Protein AF-A0A2P6M609-F1 (afdb_monomer_lite)

Radius of gyration: 18.35 Å; chains: 1; bounding box: 43×27×54 Å

Secondary structure (DSSP, 8-state):
-HHHHHHHHHHHHHHHHHHHHHHHGGGTSSS---HHHHHHHHHHHTT--HHHHHHHHHHHS----HHHHHHHHHHHHHHHHHHTSHHHHHHHHHHTT-HHHHHHHHHHHHHHHHHHHHHHHHHHHHHHHHHHHHTSTTSTTHHHHHHHHHHHHHTS--

Organism: NCBI:txid2058085

Foldseek 3Di:
DLLVVLLVLLVVLQVLLLLLLLQPLLCLDPDPNDPVSSVVSSVVSPPPHLVRSLVSVVVSPPDPDCVSVVLSVLLVVLNCCSPPVVCVPCVVCVVVVVVVVSSVVSVVSSVSSVVSSLVSLVVSLVVLVVCLVPVCVPHPCSVVSVVVSVVSVVPRDD

Sequence (158 aa):
MKIACAVGAIVLTSQEIERLFKFLVPFQERGDSSVGSQLWSHARLHKKYLGEVAGRFLEATEDDSNRLADFLGRVVKDRNEVVHHFQEHFGAMLGASRHEDVLSELHARHERMADLHRLLRELAVSLAEIMRDTTFAGTPEQEEMTRLCEQARVSLPD

Structure (mmCIF, N/CA/C/O backbone):
data_AF-A0A2P6M609-F1
#
_entry.id   AF-A0A2P6M609-F1
#
loop_
_atom_site.group_PDB
_atom_site.id
_atom_site.type_symbol
_atom_site.label_atom_id
_atom_site.label_alt_id
_atom_site.label_comp_id
_atom_site.label_asym_id
_atom_site.label_entity_id
_atom_site.label_seq_id
_atom_site.pdbx_PDB_ins_code
_atom_site.Cartn_x
_atom_site.Cartn_y
_atom_site.Cartn_z
_atom_site.occupancy
_atom_site.B_iso_or_equiv
_atom_site.auth_seq_id
_atom_site.auth_comp_id
_atom_site.auth_asym_id
_atom_site.auth_atom_id
_atom_site.pdbx_PDB_model_num
ATOM 1 N N . MET A 1 1 ? 0.498 10.480 -23.545 1.00 63.66 1 MET A N 1
ATOM 2 C CA . MET A 1 1 ? -0.646 10.327 -22.615 1.00 63.66 1 MET A CA 1
ATOM 3 C C . MET A 1 1 ? -0.602 9.011 -21.835 1.00 63.66 1 MET A C 1
ATOM 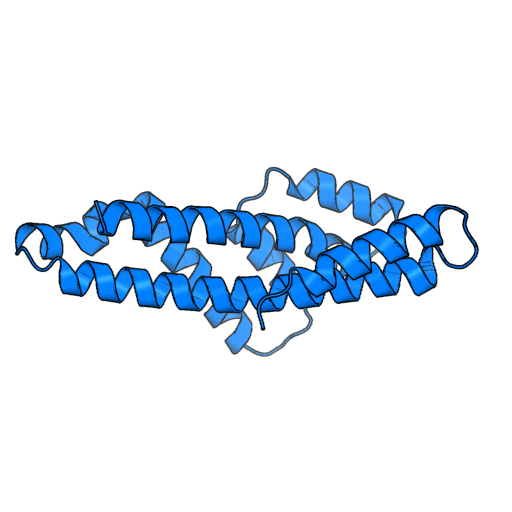5 O O . MET A 1 1 ? -0.637 9.078 -20.619 1.00 63.66 1 MET A O 1
ATOM 9 N N . LYS A 1 2 ? -0.423 7.842 -22.477 1.00 89.19 2 LYS A N 1
ATOM 10 C CA . LYS A 1 2 ? -0.412 6.523 -21.799 1.00 89.19 2 LYS A CA 1
ATOM 11 C C . LYS A 1 2 ? 0.573 6.400 -20.618 1.00 89.19 2 LYS A C 1
ATOM 13 O O . LYS A 1 2 ? 0.191 5.918 -19.562 1.00 89.19 2 LYS A O 1
ATOM 18 N N . ILE A 1 3 ? 1.808 6.887 -20.773 1.00 93.31 3 ILE A N 1
ATOM 19 C CA . ILE A 1 3 ? 2.841 6.816 -19.719 1.00 93.31 3 ILE A CA 1
ATOM 20 C C . ILE A 1 3 ? 2.449 7.646 -18.493 1.00 93.31 3 ILE A C 1
ATOM 22 O O . ILE A 1 3 ? 2.551 7.165 -17.373 1.00 93.31 3 ILE A O 1
ATOM 26 N N . ALA A 1 4 ? 1.939 8.863 -18.699 1.00 93.94 4 ALA A N 1
ATOM 27 C CA . ALA A 1 4 ? 1.483 9.716 -17.603 1.00 93.94 4 ALA A CA 1
ATOM 28 C C . ALA A 1 4 ? 0.326 9.070 -16.821 1.00 93.94 4 ALA A C 1
ATOM 30 O O . ALA A 1 4 ? 0.309 9.139 -15.597 1.00 93.94 4 ALA A O 1
ATOM 31 N N . CYS A 1 5 ? -0.602 8.394 -17.508 1.00 95.56 5 CYS A N 1
ATOM 32 C CA . CYS A 1 5 ? -1.666 7.631 -16.852 1.00 95.56 5 CYS A CA 1
ATOM 33 C C . CYS A 1 5 ? -1.108 6.472 -16.014 1.00 95.56 5 CYS A C 1
ATOM 35 O O . CYS A 1 5 ? -1.534 6.299 -14.878 1.00 95.56 5 CYS A O 1
ATOM 37 N N . ALA A 1 6 ? -0.134 5.719 -16.536 1.00 95.00 6 ALA A N 1
ATOM 38 C CA . ALA A 1 6 ? 0.497 4.621 -15.801 1.00 95.00 6 ALA A CA 1
ATOM 39 C C . ALA A 1 6 ? 1.258 5.117 -14.555 1.00 95.00 6 ALA A C 1
ATOM 41 O O . ALA A 1 6 ? 1.129 4.542 -13.477 1.00 95.00 6 ALA A O 1
ATOM 42 N N . VAL A 1 7 ? 1.980 6.237 -14.673 1.00 96.81 7 VAL A N 1
ATOM 43 C CA . VAL A 1 7 ? 2.610 6.916 -13.528 1.00 96.81 7 VAL A CA 1
ATOM 44 C C . VAL A 1 7 ? 1.557 7.356 -12.510 1.00 96.81 7 VAL A C 1
ATOM 46 O O . VAL A 1 7 ? 1.716 7.108 -11.318 1.00 96.81 7 VAL A O 1
ATOM 49 N N . GLY A 1 8 ? 0.460 7.965 -12.967 1.00 96.69 8 GLY A N 1
ATOM 50 C CA . GLY A 1 8 ? -0.644 8.379 -12.102 1.00 96.69 8 GLY A CA 1
ATOM 51 C C . GLY A 1 8 ? -1.265 7.212 -11.332 1.00 96.69 8 GLY A C 1
ATOM 52 O O . GLY A 1 8 ? -1.493 7.335 -10.132 1.00 96.69 8 GLY A O 1
ATOM 53 N N . ALA A 1 9 ? -1.469 6.068 -11.989 1.00 96.25 9 ALA A N 1
ATOM 54 C CA . ALA A 1 9 ? -1.981 4.858 -11.349 1.00 96.25 9 ALA A CA 1
ATOM 55 C C . ALA A 1 9 ? -1.047 4.363 -10.232 1.00 96.25 9 ALA A C 1
ATOM 57 O O . ALA A 1 9 ? -1.503 4.077 -9.131 1.00 96.25 9 ALA A O 1
ATOM 58 N N . ILE A 1 10 ? 0.269 4.351 -10.469 1.00 97.19 10 ILE A N 1
ATOM 59 C CA . ILE A 1 10 ? 1.270 4.008 -9.446 1.00 97.19 10 ILE A CA 1
ATOM 60 C C . ILE A 1 10 ? 1.205 4.967 -8.255 1.00 97.19 10 ILE A C 1
ATOM 62 O O . ILE A 1 10 ? 1.184 4.524 -7.107 1.00 97.19 10 ILE A O 1
ATOM 66 N N . VAL A 1 11 ? 1.141 6.277 -8.510 1.00 96.44 11 VAL A N 1
ATOM 67 C CA . VAL A 1 11 ? 1.070 7.286 -7.445 1.00 96.44 11 VAL A CA 1
ATOM 68 C C . VAL A 1 11 ? -0.175 7.083 -6.587 1.00 96.44 11 VAL A C 1
ATOM 70 O O . VAL A 1 11 ? -0.046 6.970 -5.369 1.00 96.44 11 VAL A O 1
ATOM 73 N N . LEU A 1 12 ? -1.354 6.979 -7.203 1.00 96.88 12 LEU A N 1
ATOM 74 C CA . LEU A 1 12 ? -2.619 6.827 -6.481 1.00 96.88 12 LEU A CA 1
ATOM 75 C C . LEU A 1 12 ? -2.661 5.523 -5.680 1.00 96.88 12 LEU A C 1
ATOM 77 O O . LEU A 1 12 ? -2.949 5.545 -4.486 1.00 96.88 12 LEU A O 1
ATOM 81 N N . THR A 1 13 ? -2.286 4.402 -6.297 1.00 97.00 13 THR A N 1
ATOM 82 C CA . THR A 1 13 ? -2.239 3.108 -5.606 1.00 97.00 13 THR A CA 1
ATOM 83 C C . THR A 1 13 ? -1.248 3.141 -4.440 1.00 97.00 13 THR A C 1
ATOM 85 O O . THR A 1 13 ? -1.553 2.648 -3.358 1.00 97.00 13 THR A O 1
ATOM 88 N N . SER A 1 14 ? -0.088 3.789 -4.595 1.00 96.62 14 SER A N 1
ATOM 89 C CA . SER A 1 14 ? 0.886 3.924 -3.505 1.00 96.62 14 SER A CA 1
ATOM 90 C C . SER A 1 14 ? 0.387 4.783 -2.333 1.00 96.62 14 SER A C 1
ATOM 92 O O . SER A 1 14 ? 0.730 4.501 -1.184 1.00 96.62 14 SER A O 1
ATOM 94 N N . GLN A 1 15 ? -0.446 5.795 -2.601 1.00 95.94 15 GLN A N 1
ATOM 95 C CA . GLN A 1 15 ? -1.083 6.621 -1.570 1.00 95.94 15 GLN A CA 1
ATOM 96 C C . GLN A 1 15 ? -2.155 5.837 -0.807 1.00 95.94 15 GLN A C 1
ATOM 98 O O . GLN A 1 15 ? -2.228 5.942 0.417 1.00 95.94 15 GLN A O 1
ATOM 103 N N . GLU A 1 16 ? -2.936 5.006 -1.499 1.00 96.31 16 GLU A N 1
ATOM 104 C CA . GLU A 1 16 ? -3.909 4.125 -0.849 1.00 96.31 16 GLU A CA 1
ATOM 105 C C . GLU A 1 16 ? -3.228 3.051 0.008 1.00 96.31 16 GLU A C 1
ATOM 107 O O . GLU A 1 16 ? -3.634 2.829 1.148 1.00 96.31 16 GLU A O 1
ATOM 112 N N . ILE A 1 17 ? -2.136 2.450 -0.474 1.00 97.31 17 ILE A N 1
ATOM 113 C CA . ILE A 1 17 ? -1.301 1.536 0.324 1.00 97.31 17 ILE A CA 1
ATOM 114 C C . ILE A 1 17 ? -0.775 2.245 1.578 1.00 97.31 17 ILE A C 1
ATOM 116 O O . ILE A 1 17 ? -0.872 1.707 2.680 1.00 97.31 17 ILE A O 1
ATOM 120 N N . GLU A 1 18 ? -0.241 3.464 1.437 1.00 97.62 18 GLU A N 1
ATOM 121 C CA . GLU A 1 18 ? 0.231 4.260 2.574 1.00 97.62 18 GLU A CA 1
ATOM 122 C C . GLU A 1 18 ? -0.897 4.508 3.588 1.00 97.62 18 GLU A C 1
ATOM 124 O O . GLU A 1 18 ? -0.694 4.344 4.793 1.00 97.62 18 GLU A O 1
ATOM 129 N N . ARG A 1 19 ? -2.097 4.860 3.114 1.00 96.12 19 ARG A N 1
ATOM 130 C CA . ARG A 1 19 ? -3.282 5.070 3.955 1.00 96.12 19 ARG A CA 1
ATOM 131 C C . ARG A 1 19 ? -3.686 3.799 4.704 1.00 96.12 19 ARG A C 1
ATOM 133 O O . ARG A 1 19 ? -3.982 3.873 5.895 1.00 96.12 19 ARG A O 1
ATOM 140 N N . LEU A 1 20 ? -3.669 2.642 4.043 1.00 96.00 20 LEU A N 1
ATOM 141 C CA . LEU A 1 20 ? -3.998 1.358 4.668 1.00 96.00 20 LEU A CA 1
ATOM 142 C C . LEU A 1 20 ? -2.964 0.953 5.717 1.00 96.00 20 LEU A C 1
ATOM 144 O O . LEU A 1 20 ? -3.347 0.538 6.806 1.00 96.00 20 LEU A O 1
ATOM 148 N N . PHE A 1 21 ? -1.668 1.144 5.459 1.00 96.31 21 PHE A N 1
ATOM 149 C CA . PHE A 1 21 ? -0.653 0.905 6.488 1.00 96.31 21 PHE A CA 1
ATOM 150 C C . PHE A 1 21 ? -0.857 1.796 7.712 1.00 96.31 21 PHE A C 1
ATOM 152 O O . PHE A 1 21 ? -0.786 1.307 8.837 1.00 96.31 21 PHE A O 1
ATOM 159 N N . LYS A 1 22 ? -1.165 3.085 7.518 1.00 95.56 22 LYS A N 1
ATOM 160 C CA . LYS A 1 22 ? -1.466 3.997 8.634 1.00 95.56 22 LYS A CA 1
ATOM 161 C C . LYS A 1 22 ? -2.644 3.510 9.477 1.00 95.56 22 LYS A C 1
ATOM 163 O O . LYS A 1 22 ? -2.620 3.711 10.686 1.00 95.56 22 LYS A O 1
ATOM 168 N N . PHE A 1 23 ? -3.636 2.873 8.855 1.00 93.69 23 PHE A N 1
ATOM 169 C CA . PHE A 1 23 ? -4.774 2.264 9.542 1.00 93.69 23 PHE A CA 1
ATOM 170 C C . PHE A 1 23 ? -4.406 0.968 10.280 1.00 93.69 23 PHE A C 1
ATOM 172 O O . PHE A 1 23 ? -4.843 0.778 11.407 1.00 93.69 23 PHE A O 1
ATOM 179 N N . LEU A 1 24 ? -3.592 0.103 9.671 1.00 93.25 24 LEU A N 1
ATOM 180 C CA . LEU A 1 24 ? -3.281 -1.236 10.184 1.00 93.25 24 LEU A CA 1
ATOM 181 C C . LEU A 1 24 ? -2.227 -1.244 11.299 1.00 93.25 24 LEU A C 1
ATOM 183 O O . LEU A 1 24 ? -2.404 -1.927 12.305 1.00 93.25 24 LEU A O 1
ATOM 187 N N . VAL A 1 25 ? -1.145 -0.475 11.139 1.00 92.75 25 VAL A N 1
ATOM 188 C CA . VAL A 1 25 ? 0.005 -0.463 12.065 1.00 92.75 25 VAL A CA 1
ATOM 189 C C . VAL A 1 25 ? -0.395 -0.244 13.534 1.00 92.75 25 VAL A C 1
ATOM 191 O O . VAL A 1 25 ? 0.083 -1.002 14.378 1.00 92.75 25 VAL A O 1
ATOM 194 N N . PRO A 1 26 ? -1.289 0.707 13.881 1.00 91.31 26 PRO A N 1
ATOM 195 C CA . PRO A 1 26 ? -1.707 0.934 15.267 1.00 91.31 26 PRO A CA 1
ATOM 196 C C . PRO A 1 26 ? -2.244 -0.300 15.999 1.00 91.31 26 PRO A C 1
ATOM 198 O O . PRO A 1 26 ? -2.187 -0.350 17.223 1.00 91.31 26 PRO A O 1
ATOM 201 N N . PHE A 1 27 ? -2.769 -1.286 15.270 1.00 87.50 27 PHE A N 1
ATOM 202 C CA . PHE A 1 27 ? -3.363 -2.498 15.837 1.00 87.50 27 PHE A CA 1
ATOM 203 C C . PHE A 1 27 ? -2.372 -3.658 15.959 1.00 87.50 27 PHE A C 1
ATOM 205 O O . PHE A 1 27 ? -2.714 -4.698 16.515 1.00 87.50 27 PHE A O 1
ATOM 212 N N . GLN A 1 28 ? -1.153 -3.484 15.449 1.00 82.31 28 GLN A N 1
ATOM 213 C CA . GLN A 1 28 ? -0.074 -4.467 15.526 1.00 82.31 28 GLN A CA 1
ATOM 214 C C . GLN A 1 28 ? 1.042 -4.036 16.490 1.00 82.31 28 GLN A C 1
ATOM 216 O O . GLN A 1 28 ? 1.847 -4.866 16.909 1.00 82.31 28 GLN A O 1
ATOM 221 N N . GLU A 1 29 ? 1.117 -2.749 16.850 1.00 76.31 29 GLU A N 1
ATOM 222 C CA . GLU A 1 29 ? 2.115 -2.248 17.797 1.00 76.31 29 GLU A CA 1
ATOM 223 C C . GLU A 1 29 ? 1.952 -2.921 19.176 1.00 76.31 29 GLU A C 1
ATOM 225 O O . GLU A 1 29 ? 0.873 -2.942 19.769 1.00 76.31 29 GLU A O 1
ATOM 230 N N . ARG A 1 30 ? 3.052 -3.463 19.718 1.00 67.50 30 ARG A N 1
ATOM 231 C CA . ARG A 1 30 ? 3.071 -4.050 21.065 1.00 67.50 30 ARG A CA 1
ATOM 232 C C . ARG A 1 30 ? 2.914 -2.941 22.111 1.00 67.50 30 ARG A C 1
ATOM 234 O O . ARG A 1 30 ? 3.760 -2.052 22.196 1.00 67.50 30 ARG A O 1
ATOM 241 N N . GLY A 1 31 ? 1.869 -3.000 22.935 1.00 70.62 31 GLY A N 1
ATOM 242 C CA . GLY A 1 31 ? 1.627 -1.996 23.973 1.00 70.62 31 GLY A CA 1
ATOM 243 C C . GLY A 1 31 ? 0.194 -1.989 24.493 1.00 70.62 31 GLY A C 1
ATOM 244 O O . GLY A 1 31 ? -0.477 -3.018 24.500 1.00 70.62 31 GLY A O 1
ATOM 245 N N . ASP A 1 32 ? -0.261 -0.819 24.950 1.00 71.44 32 ASP A N 1
ATOM 246 C CA . ASP A 1 32 ? -1.662 -0.602 25.315 1.00 71.44 32 ASP A CA 1
ATOM 247 C C . ASP A 1 32 ? -2.551 -0.837 24.088 1.00 71.44 32 ASP A C 1
ATOM 249 O O . ASP A 1 32 ? -2.432 -0.121 23.095 1.00 71.44 32 ASP A O 1
ATOM 253 N N . SER A 1 33 ? -3.426 -1.839 24.162 1.00 74.31 33 SER A N 1
ATOM 254 C CA . SER A 1 33 ? -4.352 -2.227 23.095 1.00 74.31 33 SER A CA 1
ATOM 255 C C . SER A 1 33 ? -5.691 -1.489 23.169 1.00 74.31 33 SER A C 1
ATOM 257 O O . SER A 1 33 ? -6.663 -1.914 22.542 1.00 74.31 33 SER A O 1
ATOM 259 N N . SER A 1 34 ? -5.788 -0.430 23.977 1.00 83.12 34 SER A N 1
ATOM 260 C CA . SER A 1 34 ? -6.989 0.392 24.036 1.00 83.12 34 SER A CA 1
ATOM 261 C C . SER A 1 34 ? -7.276 1.072 22.691 1.00 83.12 34 SER A C 1
ATOM 263 O O . SER A 1 34 ? -6.386 1.452 21.935 1.00 83.12 34 SER A O 1
ATOM 265 N N . VAL A 1 35 ? -8.555 1.304 22.396 1.00 80.12 35 VAL A N 1
ATOM 266 C CA . VAL A 1 35 ? -8.950 2.067 21.197 1.00 80.12 35 VAL A CA 1
ATOM 267 C C . VAL A 1 35 ? -8.352 3.477 21.222 1.00 80.12 35 VAL A C 1
ATOM 269 O O . VAL A 1 35 ? -7.973 4.028 20.190 1.00 80.12 35 VAL A O 1
ATOM 272 N N . GLY A 1 36 ? -8.219 4.063 22.416 1.00 84.25 36 GLY A N 1
ATOM 273 C CA . GLY A 1 36 ? -7.603 5.371 22.599 1.00 84.25 36 GLY A CA 1
ATOM 274 C C . GLY A 1 36 ? -6.151 5.397 22.123 1.00 84.25 36 GLY A C 1
ATOM 275 O O . GLY A 1 36 ? -5.795 6.258 21.317 1.00 84.25 36 GLY A O 1
ATOM 276 N N . SER A 1 37 ? -5.313 4.459 22.577 1.00 85.94 37 SER A N 1
ATOM 277 C CA . SER A 1 37 ? -3.905 4.388 22.162 1.00 85.94 37 SER A CA 1
ATOM 278 C C . SER A 1 37 ? -3.764 4.149 20.653 1.00 85.94 37 SER A C 1
ATOM 280 O O . SER A 1 37 ? -2.934 4.799 20.013 1.00 85.94 37 SER A O 1
ATOM 282 N N . GLN A 1 38 ? -4.624 3.310 20.067 1.00 88.00 38 GLN A N 1
ATOM 283 C CA . GLN A 1 38 ? -4.662 3.035 18.627 1.00 88.00 38 GLN A CA 1
ATOM 284 C C . GLN A 1 38 ? -4.980 4.300 17.815 1.00 88.00 38 GLN A C 1
ATOM 286 O O . GLN A 1 38 ? -4.276 4.619 16.855 1.00 88.00 38 GLN A O 1
ATOM 291 N N . LEU A 1 39 ? -5.979 5.087 18.233 1.00 86.75 39 LEU A N 1
ATOM 292 C CA . LEU A 1 39 ? -6.322 6.363 17.590 1.00 86.75 39 LEU A CA 1
ATOM 293 C C . LEU A 1 39 ? -5.179 7.384 17.683 1.00 86.75 39 LEU A C 1
ATOM 295 O O . LEU A 1 39 ? -4.878 8.080 16.707 1.00 86.75 39 LEU A O 1
ATOM 299 N N . TRP A 1 40 ? -4.503 7.456 18.832 1.00 88.06 40 TRP A N 1
ATOM 300 C CA . TRP A 1 40 ? -3.327 8.311 19.001 1.00 88.06 40 TRP A CA 1
ATOM 301 C C . TRP A 1 40 ? -2.158 7.871 18.115 1.00 88.06 40 TRP A C 1
ATOM 303 O O . TRP A 1 40 ? -1.497 8.724 17.514 1.00 88.06 40 TRP A O 1
ATOM 313 N N . SER A 1 41 ? -1.903 6.564 18.001 1.00 88.50 41 SER A N 1
ATOM 314 C CA . SER A 1 41 ? -0.867 6.032 17.109 1.00 88.50 41 SER A CA 1
ATOM 315 C C . SER A 1 41 ? -1.192 6.349 15.644 1.00 88.50 41 SER A C 1
ATOM 317 O O . SER A 1 41 ? -0.370 6.962 14.956 1.00 88.50 41 SER A O 1
ATOM 319 N N . HIS A 1 42 ? -2.433 6.110 15.200 1.00 89.75 42 HIS A N 1
ATOM 320 C CA . HIS A 1 42 ? -2.909 6.492 13.864 1.00 89.75 42 HIS A CA 1
ATOM 321 C C . HIS A 1 42 ? -2.669 7.984 13.564 1.00 89.75 42 HIS A C 1
ATOM 323 O O . HIS A 1 42 ? -2.096 8.342 12.530 1.00 89.75 42 HIS A O 1
ATOM 329 N N . ALA A 1 43 ? -3.031 8.877 14.493 1.00 90.25 43 ALA A N 1
ATOM 330 C CA . ALA A 1 43 ? -2.834 10.319 14.329 1.00 90.25 43 ALA A CA 1
ATOM 331 C C . ALA A 1 43 ? -1.351 10.702 14.153 1.00 90.25 43 ALA A C 1
ATOM 333 O O . ALA A 1 43 ? -1.019 11.593 13.364 1.00 90.25 43 ALA A O 1
ATOM 334 N N . ARG A 1 44 ? -0.433 10.010 14.840 1.00 90.94 44 ARG A N 1
ATOM 335 C CA . ARG A 1 44 ? 1.019 10.223 14.702 1.00 90.94 44 ARG A CA 1
ATOM 336 C C . ARG A 1 44 ? 1.558 9.741 13.357 1.00 90.94 44 ARG A C 1
ATOM 338 O O . ARG A 1 44 ? 2.517 10.326 12.847 1.00 90.94 44 ARG A O 1
ATOM 345 N N . LEU A 1 45 ? 0.951 8.705 12.781 1.00 93.19 45 LEU A N 1
ATOM 346 C CA . LEU A 1 45 ? 1.336 8.159 11.482 1.00 93.19 45 LEU A CA 1
ATOM 347 C C . LEU A 1 45 ? 0.867 9.023 10.307 1.00 93.19 45 LEU A C 1
ATOM 349 O O . LEU A 1 45 ? 1.423 8.903 9.221 1.00 93.19 45 LEU A O 1
ATOM 353 N N . HIS A 1 46 ? -0.079 9.948 10.495 1.00 90.00 46 HIS A N 1
ATOM 354 C CA . HIS A 1 46 ? -0.613 10.778 9.407 1.00 90.00 46 HIS A CA 1
ATOM 355 C C . HIS A 1 46 ? 0.476 11.486 8.575 1.00 90.00 46 HIS A C 1
ATOM 357 O O . HIS A 1 46 ? 0.376 11.553 7.350 1.00 90.00 46 HIS A O 1
ATOM 363 N N . LYS A 1 47 ? 1.545 11.975 9.223 1.00 90.88 47 LYS A N 1
ATOM 364 C CA . LYS A 1 47 ? 2.670 12.682 8.574 1.00 90.88 47 LYS A CA 1
ATOM 365 C C . LYS A 1 47 ? 3.768 11.762 8.020 1.00 90.88 47 LYS A C 1
ATOM 367 O O . LYS A 1 47 ? 4.782 12.264 7.547 1.00 90.88 47 LYS A O 1
ATOM 372 N N . LYS A 1 48 ? 3.612 10.445 8.145 1.00 93.44 48 LYS A N 1
ATOM 373 C CA . LYS A 1 48 ? 4.614 9.449 7.755 1.00 93.44 48 LYS A CA 1
ATOM 374 C C . LYS A 1 48 ? 4.392 8.984 6.326 1.00 93.44 48 LYS A C 1
ATOM 376 O O . LYS A 1 48 ? 3.250 8.804 5.915 1.00 93.44 48 LYS A O 1
ATOM 381 N N . TYR A 1 49 ? 5.481 8.797 5.591 1.00 94.62 49 TYR A N 1
ATOM 382 C CA . TYR A 1 49 ? 5.430 8.355 4.197 1.00 94.62 49 TYR A CA 1
ATOM 383 C C . TYR A 1 49 ? 5.424 6.829 4.089 1.00 94.62 49 TYR A C 1
ATOM 385 O O . TYR A 1 49 ? 5.823 6.138 5.026 1.00 94.62 49 TYR A O 1
ATOM 393 N N . LEU A 1 50 ? 5.052 6.311 2.915 1.00 94.56 50 LEU A N 1
ATOM 394 C CA . LEU A 1 50 ? 4.951 4.882 2.604 1.00 94.56 50 LEU A CA 1
ATOM 395 C C . LEU A 1 50 ? 6.114 4.040 3.150 1.00 94.56 50 LEU A C 1
ATOM 397 O O . LEU A 1 50 ? 5.875 3.023 3.788 1.00 94.56 50 LEU A O 1
ATOM 401 N N . GLY A 1 51 ? 7.363 4.471 2.937 1.00 94.19 51 GLY A N 1
ATOM 402 C CA . GLY A 1 51 ? 8.535 3.733 3.418 1.00 94.19 51 GLY A CA 1
ATOM 403 C C . GLY A 1 51 ? 8.608 3.631 4.945 1.00 94.19 51 GLY A C 1
ATOM 404 O O . GLY A 1 51 ? 8.936 2.572 5.470 1.00 94.19 51 GLY A O 1
ATOM 405 N N . GLU A 1 52 ? 8.249 4.699 5.664 1.00 94.69 52 GLU A N 1
ATOM 406 C CA . GLU A 1 52 ? 8.240 4.702 7.131 1.00 94.69 52 GLU A CA 1
ATOM 407 C C . GLU A 1 52 ? 7.117 3.821 7.690 1.00 94.69 52 GLU A C 1
ATOM 409 O O . GLU A 1 52 ? 7.339 3.078 8.644 1.00 94.69 52 GLU A O 1
ATOM 414 N N . VAL A 1 53 ? 5.910 3.889 7.114 1.00 95.06 53 VAL A N 1
ATOM 415 C CA . VAL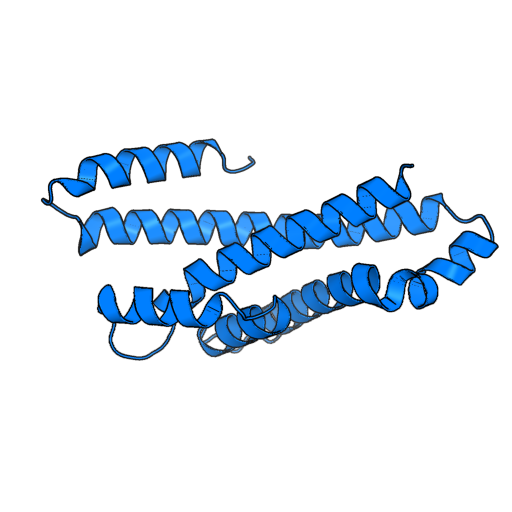 A 1 53 ? 4.772 3.090 7.602 1.00 95.06 53 VAL A CA 1
ATOM 416 C C . VAL A 1 53 ? 4.892 1.612 7.227 1.00 95.06 53 VAL A C 1
ATOM 418 O O . VAL A 1 53 ? 4.539 0.766 8.040 1.00 95.06 53 VAL A O 1
ATOM 421 N N . ALA A 1 54 ? 5.463 1.285 6.063 1.00 93.94 54 ALA A N 1
ATOM 422 C CA . ALA A 1 54 ? 5.761 -0.095 5.679 1.00 93.94 54 ALA A CA 1
ATOM 423 C C . ALA A 1 54 ? 6.846 -0.713 6.577 1.00 93.94 54 ALA A C 1
ATOM 425 O O . ALA A 1 54 ? 6.717 -1.864 6.983 1.00 93.94 54 ALA A O 1
ATOM 426 N N . GLY A 1 55 ? 7.882 0.056 6.938 1.00 92.31 55 GLY A N 1
ATOM 427 C CA . GLY A 1 55 ? 8.903 -0.391 7.891 1.00 92.31 55 GLY A CA 1
ATOM 428 C C . GLY A 1 55 ? 8.315 -0.713 9.265 1.00 92.31 55 GLY A C 1
ATOM 429 O O . GLY A 1 55 ? 8.564 -1.784 9.803 1.00 92.31 55 GLY A O 1
ATOM 430 N N . ARG A 1 56 ? 7.449 0.160 9.792 1.00 91.44 56 ARG A N 1
ATOM 431 C CA . ARG A 1 56 ? 6.752 -0.092 11.065 1.00 91.44 56 ARG A CA 1
ATOM 432 C C . ARG A 1 56 ? 5.829 -1.304 11.018 1.00 91.44 56 ARG A C 1
ATOM 434 O O . ARG A 1 56 ? 5.761 -2.048 11.986 1.00 91.44 56 ARG A O 1
ATOM 441 N N . PHE A 1 57 ? 5.125 -1.501 9.905 1.00 91.19 57 PHE A N 1
ATOM 442 C CA . PHE A 1 57 ? 4.295 -2.687 9.704 1.00 91.19 57 PHE A CA 1
ATOM 443 C C . PHE A 1 57 ? 5.132 -3.971 9.768 1.00 91.19 57 PHE A C 1
ATOM 445 O O . PHE A 1 57 ? 4.730 -4.935 10.413 1.00 91.19 57 PHE A O 1
ATOM 452 N N . LEU A 1 58 ? 6.321 -3.971 9.156 1.00 89.81 58 LEU A N 1
ATOM 453 C CA . LEU A 1 58 ? 7.261 -5.092 9.241 1.00 89.81 58 LEU A CA 1
ATOM 454 C C . LEU A 1 58 ? 7.782 -5.306 10.659 1.00 89.81 58 LEU A C 1
ATOM 456 O O . LEU A 1 58 ? 7.810 -6.436 11.111 1.00 89.81 58 LEU A O 1
ATOM 460 N N . GLU A 1 59 ? 8.160 -4.245 11.374 1.00 88.19 59 GLU A N 1
ATOM 461 C CA . GLU A 1 59 ? 8.610 -4.353 12.771 1.00 88.19 59 GLU A CA 1
ATOM 462 C C . GLU A 1 59 ? 7.518 -4.919 13.695 1.00 88.19 59 GLU A C 1
ATOM 464 O O . GLU A 1 59 ? 7.821 -5.599 14.676 1.00 88.19 59 GLU A O 1
ATOM 469 N N . ALA A 1 60 ? 6.251 -4.627 13.391 1.00 82.38 60 ALA A N 1
ATOM 470 C CA . ALA A 1 60 ? 5.100 -5.085 14.160 1.00 82.38 60 ALA A CA 1
ATOM 471 C C . ALA A 1 60 ? 4.649 -6.509 13.788 1.00 82.38 60 ALA A C 1
ATOM 473 O O . ALA A 1 60 ? 4.061 -7.210 14.612 1.00 82.38 60 ALA A O 1
ATOM 474 N N . THR A 1 61 ? 4.933 -6.952 12.563 1.00 77.00 61 THR A N 1
ATOM 475 C CA . THR A 1 61 ? 4.671 -8.323 12.127 1.00 77.00 61 THR A CA 1
ATOM 476 C C . THR A 1 61 ? 5.859 -9.175 12.573 1.00 77.00 61 THR A C 1
ATOM 478 O O . THR A 1 61 ? 6.959 -8.991 12.072 1.00 77.00 61 THR A O 1
ATOM 481 N N . GLU A 1 62 ? 5.672 -10.097 13.521 1.00 68.31 62 GLU A N 1
ATOM 482 C CA . GLU A 1 62 ? 6.713 -11.036 13.998 1.00 68.31 62 GLU A CA 1
ATOM 483 C C . GLU A 1 62 ? 7.109 -12.078 12.923 1.00 68.31 62 GLU A C 1
ATOM 485 O O . GLU A 1 62 ? 7.197 -13.272 13.194 1.00 68.31 62 GLU A O 1
ATOM 490 N N . ASP A 1 63 ? 7.266 -11.653 11.672 1.00 63.62 63 ASP A N 1
ATOM 491 C CA . ASP A 1 63 ? 7.586 -12.510 10.543 1.00 63.62 63 ASP A CA 1
ATOM 492 C C . ASP A 1 63 ? 9.105 -12.542 10.334 1.00 63.62 63 ASP A C 1
ATOM 494 O O . ASP A 1 63 ? 9.712 -11.579 9.867 1.00 63.62 63 ASP A O 1
ATOM 498 N N . ASP A 1 64 ? 9.718 -13.685 10.648 1.00 58.84 64 ASP A N 1
ATOM 499 C CA . ASP A 1 64 ? 11.126 -13.989 10.347 1.00 58.84 64 ASP A CA 1
ATOM 500 C C . ASP A 1 64 ? 11.381 -14.164 8.830 1.00 58.84 64 ASP A C 1
ATOM 502 O O . ASP A 1 64 ? 12.508 -14.410 8.384 1.00 58.84 64 ASP A O 1
ATOM 506 N N . SER A 1 65 ? 10.339 -14.077 7.996 1.00 64.69 65 SER A N 1
ATOM 507 C CA . SER A 1 65 ? 10.452 -14.222 6.551 1.00 64.69 65 SER A CA 1
ATOM 508 C C . SER A 1 65 ? 10.955 -12.943 5.880 1.00 64.69 65 SER A C 1
ATOM 510 O O . SER A 1 65 ? 10.213 -11.992 5.625 1.00 64.69 65 SER A O 1
ATOM 512 N N . ASN A 1 66 ? 12.201 -12.995 5.400 1.00 79.94 66 ASN A N 1
ATOM 513 C CA . ASN A 1 66 ? 12.778 -11.977 4.509 1.00 79.94 66 ASN A CA 1
ATOM 514 C C . ASN A 1 66 ? 11.917 -11.683 3.260 1.00 79.94 66 ASN A C 1
ATOM 516 O O . ASN A 1 66 ? 12.085 -10.646 2.625 1.00 79.94 66 ASN A O 1
ATOM 520 N N . ARG A 1 67 ? 10.968 -12.559 2.889 1.00 86.25 67 ARG A N 1
ATOM 521 C CA . ARG A 1 67 ? 10.162 -12.404 1.667 1.00 86.25 67 ARG A CA 1
ATOM 522 C C . ARG A 1 67 ? 9.205 -11.215 1.723 1.00 86.25 67 ARG A C 1
ATOM 524 O O . ARG A 1 67 ? 9.068 -10.529 0.709 1.00 86.25 67 ARG A O 1
ATOM 531 N N . LEU A 1 68 ? 8.544 -10.981 2.861 1.00 87.50 68 LEU A N 1
ATOM 532 C CA . LEU A 1 68 ? 7.622 -9.851 3.009 1.00 87.50 68 LEU A CA 1
ATOM 533 C C . LEU A 1 68 ? 8.402 -8.534 3.020 1.00 87.50 68 LEU A C 1
ATOM 535 O O . LEU A 1 68 ? 8.043 -7.601 2.302 1.00 87.50 68 LEU A O 1
ATOM 539 N N . ALA A 1 69 ? 9.518 -8.496 3.752 1.00 90.19 69 ALA A N 1
ATOM 540 C CA . ALA A 1 69 ? 10.423 -7.353 3.774 1.00 90.19 69 ALA A CA 1
ATOM 541 C C . ALA A 1 69 ? 10.963 -7.019 2.371 1.00 90.19 69 ALA A C 1
ATOM 543 O O . ALA A 1 69 ? 10.869 -5.872 1.933 1.00 90.19 69 ALA A O 1
ATOM 544 N N . ASP A 1 70 ? 11.429 -8.020 1.618 1.00 92.31 70 ASP A N 1
ATOM 545 C CA . ASP A 1 70 ? 11.895 -7.845 0.238 1.00 92.31 70 ASP A CA 1
ATOM 546 C C . ASP A 1 70 ? 10.779 -7.348 -0.688 1.00 92.31 70 ASP A C 1
ATOM 548 O O . ASP A 1 70 ? 11.003 -6.525 -1.580 1.00 92.31 70 ASP A O 1
ATOM 552 N N . PHE A 1 71 ? 9.559 -7.863 -0.517 1.00 93.00 71 PHE A N 1
ATOM 553 C CA . PHE A 1 71 ? 8.411 -7.445 -1.313 1.00 93.00 71 PHE A CA 1
ATOM 554 C C . PHE A 1 71 ? 8.026 -5.987 -1.042 1.00 93.00 71 PHE A C 1
ATOM 556 O O . PHE A 1 71 ? 7.929 -5.203 -1.988 1.00 93.00 71 PHE A O 1
ATOM 563 N N . LEU A 1 72 ? 7.893 -5.589 0.226 1.00 93.81 72 LEU A N 1
ATOM 564 C CA . LEU A 1 72 ? 7.593 -4.202 0.589 1.00 93.81 72 LEU A CA 1
ATOM 565 C C . LEU A 1 72 ? 8.730 -3.252 0.200 1.00 93.81 72 LEU A C 1
ATOM 567 O O . LEU A 1 72 ? 8.471 -2.167 -0.323 1.00 93.81 72 LEU A O 1
ATOM 571 N N . GLY A 1 73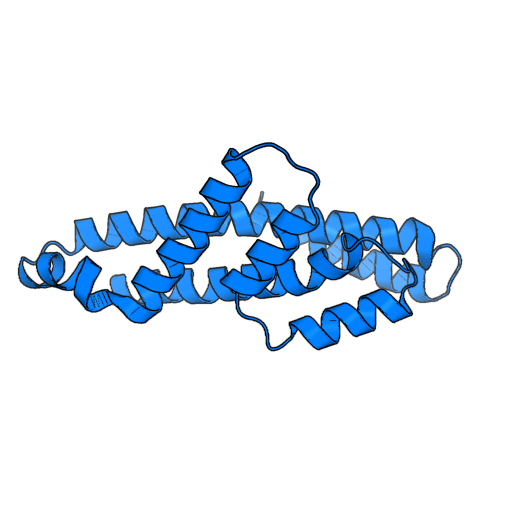 ? 9.985 -3.681 0.356 1.00 94.75 73 GLY A N 1
ATOM 572 C CA . GLY A 1 73 ? 11.153 -2.942 -0.115 1.00 94.75 73 GLY A CA 1
ATOM 573 C C . GLY A 1 73 ? 11.105 -2.678 -1.621 1.00 94.75 73 GLY A C 1
ATOM 574 O O . GLY A 1 73 ? 11.346 -1.551 -2.057 1.00 94.75 73 GLY A O 1
ATOM 575 N N . ARG A 1 74 ? 10.712 -3.680 -2.422 1.00 95.06 74 ARG A N 1
ATOM 576 C CA . ARG A 1 74 ? 10.491 -3.513 -3.869 1.00 95.06 74 ARG A CA 1
ATOM 577 C C . ARG A 1 74 ? 9.369 -2.527 -4.180 1.00 95.06 74 ARG A C 1
ATOM 579 O O . ARG A 1 74 ? 9.571 -1.678 -5.037 1.00 95.06 74 ARG A O 1
ATOM 586 N N . VAL A 1 75 ? 8.239 -2.572 -3.474 1.00 96.12 75 VAL A N 1
ATOM 587 C CA . VAL A 1 75 ? 7.129 -1.622 -3.688 1.00 96.12 75 VAL A CA 1
ATOM 588 C C . VAL A 1 75 ? 7.544 -0.180 -3.373 1.00 96.12 75 VAL A C 1
ATOM 590 O O . VAL A 1 75 ? 7.281 0.732 -4.159 1.00 96.12 75 VAL A O 1
ATOM 593 N N . VAL A 1 76 ? 8.230 0.041 -2.248 1.00 96.00 76 VAL A N 1
ATOM 594 C CA . VAL A 1 76 ? 8.733 1.372 -1.865 1.00 96.00 76 VAL A CA 1
ATOM 595 C C . VAL A 1 76 ? 9.743 1.879 -2.892 1.00 96.00 76 VAL A C 1
ATOM 597 O O . VAL A 1 76 ? 9.673 3.038 -3.310 1.00 96.00 76 VAL A O 1
ATOM 600 N N . LYS A 1 77 ? 10.654 1.006 -3.335 1.00 96.06 77 LYS A N 1
ATOM 601 C CA . LYS A 1 77 ? 11.624 1.315 -4.385 1.00 96.06 77 LYS A CA 1
ATOM 602 C C . LYS A 1 77 ? 10.920 1.679 -5.691 1.00 96.06 77 LYS A C 1
ATOM 604 O O . LYS A 1 77 ? 11.177 2.757 -6.214 1.00 96.06 77 LYS A O 1
ATOM 609 N N . ASP A 1 78 ? 9.985 0.854 -6.159 1.00 95.75 78 ASP A N 1
ATOM 610 C CA . ASP A 1 78 ? 9.220 1.091 -7.386 1.00 95.75 78 ASP A CA 1
ATOM 611 C C . ASP A 1 78 ? 8.536 2.466 -7.361 1.00 95.75 78 ASP A C 1
ATOM 613 O O . ASP A 1 78 ? 8.619 3.211 -8.340 1.00 95.75 78 ASP A O 1
ATOM 617 N N . ARG A 1 79 ? 7.919 2.844 -6.229 1.00 94.81 79 ARG A N 1
ATOM 618 C CA . ARG A 1 79 ? 7.309 4.171 -6.057 1.00 94.81 79 ARG A CA 1
ATOM 619 C C . ARG A 1 79 ? 8.343 5.284 -6.148 1.00 94.81 79 ARG A C 1
ATOM 621 O O . ARG A 1 79 ? 8.109 6.277 -6.831 1.00 94.81 79 ARG A O 1
ATOM 628 N N . ASN A 1 80 ? 9.461 5.159 -5.438 1.00 95.19 80 ASN A N 1
ATOM 629 C CA . ASN A 1 80 ? 10.484 6.204 -5.407 1.00 95.19 80 ASN A CA 1
ATOM 630 C C . ASN A 1 80 ? 11.128 6.404 -6.778 1.00 95.19 80 ASN A C 1
ATOM 632 O O . ASN A 1 80 ? 11.331 7.540 -7.198 1.00 95.19 80 ASN A O 1
ATOM 636 N N . GLU A 1 81 ? 11.389 5.320 -7.500 1.00 95.81 81 GLU A N 1
ATOM 637 C CA . GLU A 1 81 ? 11.930 5.382 -8.853 1.00 95.81 81 GLU A CA 1
ATOM 638 C C . GLU A 1 81 ? 10.970 6.088 -9.816 1.00 95.81 81 GLU A C 1
ATOM 640 O O . GLU A 1 81 ? 11.392 6.915 -10.617 1.00 95.81 81 GLU A O 1
ATOM 645 N N . VAL A 1 82 ? 9.666 5.833 -9.696 1.00 95.44 82 VAL A N 1
ATOM 646 C CA . VAL A 1 82 ? 8.647 6.451 -10.555 1.00 95.44 82 VAL A CA 1
ATOM 647 C C . VAL A 1 82 ? 8.374 7.912 -10.187 1.00 95.44 82 VAL A C 1
ATOM 649 O O . VAL A 1 82 ? 8.123 8.722 -11.075 1.00 95.44 82 VAL A O 1
ATOM 652 N N . VAL A 1 83 ? 8.414 8.271 -8.902 1.00 93.00 83 VAL A N 1
ATOM 653 C CA . VAL A 1 83 ? 8.049 9.621 -8.432 1.00 93.00 83 VAL A CA 1
ATOM 654 C C . VAL A 1 83 ? 9.242 10.573 -8.383 1.00 93.00 83 VAL A C 1
ATOM 656 O O . VAL A 1 83 ? 9.097 11.748 -8.711 1.00 93.00 83 VAL A O 1
ATOM 659 N N . HIS A 1 84 ? 10.412 10.091 -7.967 1.00 92.94 84 HIS A N 1
ATOM 660 C CA . HIS A 1 84 ? 11.584 10.931 -7.702 1.00 92.94 84 HIS A CA 1
ATOM 661 C C . HIS A 1 84 ? 12.697 10.748 -8.738 1.00 92.94 84 HIS A C 1
ATOM 663 O O . HIS A 1 84 ? 13.384 11.715 -9.050 1.00 92.94 84 HIS A O 1
ATOM 669 N N . HIS A 1 85 ? 12.832 9.552 -9.319 1.00 94.88 85 HIS A N 1
ATOM 670 C CA . HIS A 1 85 ? 13.939 9.204 -10.222 1.00 94.88 85 HIS A CA 1
ATOM 671 C C . HIS A 1 85 ? 13.462 8.807 -11.629 1.00 94.88 85 HIS A C 1
ATOM 673 O O . HIS A 1 85 ? 14.119 8.037 -12.331 1.00 94.88 85 HIS A O 1
ATOM 679 N N . PHE A 1 86 ? 12.317 9.342 -12.073 1.00 95.25 86 PHE A N 1
ATOM 680 C CA . PHE A 1 86 ? 11.679 8.907 -13.320 1.00 95.25 86 PHE A CA 1
ATOM 681 C C . PHE A 1 86 ? 12.594 9.089 -14.534 1.00 95.25 86 PHE A C 1
ATOM 683 O O . PHE A 1 86 ? 12.749 8.185 -15.352 1.00 95.25 86 PHE A O 1
ATOM 690 N N . GLN A 1 87 ? 13.220 10.262 -14.654 1.00 93.62 87 GLN A N 1
ATOM 691 C CA . GLN A 1 87 ? 14.125 10.555 -15.764 1.00 93.62 87 GLN A CA 1
ATOM 692 C C . GLN A 1 87 ? 15.380 9.675 -15.721 1.00 93.62 87 GLN A C 1
ATOM 694 O O . GLN A 1 87 ? 15.862 9.263 -16.772 1.00 93.62 87 GLN A O 1
ATOM 699 N N . GLU A 1 88 ? 15.889 9.361 -14.532 1.00 94.81 88 GLU A N 1
ATOM 700 C CA . GLU A 1 88 ? 17.071 8.513 -14.356 1.00 94.81 88 GLU A CA 1
ATOM 701 C C . GLU A 1 88 ? 16.786 7.069 -14.794 1.00 94.81 88 GLU A C 1
ATOM 703 O O . GLU A 1 88 ? 17.607 6.466 -15.482 1.00 94.81 88 GLU A O 1
ATOM 708 N N . HIS A 1 89 ? 15.596 6.543 -14.483 1.00 93.44 89 HIS A N 1
ATOM 709 C CA . HIS A 1 89 ? 15.212 5.176 -14.847 1.00 93.44 89 HIS A CA 1
ATOM 710 C C . HIS A 1 89 ? 14.687 5.028 -16.276 1.00 93.44 89 HIS A C 1
ATOM 712 O O . HIS A 1 89 ? 15.060 4.091 -16.981 1.00 93.44 89 HIS A O 1
ATOM 718 N N . PHE A 1 90 ? 13.830 5.942 -16.731 1.00 95.19 90 PHE A N 1
ATOM 719 C CA . PHE A 1 90 ? 13.117 5.797 -18.003 1.00 95.19 90 PHE A CA 1
ATOM 720 C C . PHE A 1 90 ? 13.643 6.723 -19.105 1.00 95.19 90 PHE A C 1
ATOM 722 O O . PHE A 1 90 ? 13.338 6.509 -20.278 1.00 95.19 90 PHE A O 1
ATOM 729 N N . GLY A 1 91 ? 14.461 7.729 -18.777 1.00 94.12 91 GLY A N 1
ATOM 730 C CA . GLY A 1 91 ? 14.890 8.766 -19.721 1.00 94.12 91 GLY A CA 1
ATOM 731 C C . GLY A 1 91 ? 15.652 8.227 -20.929 1.00 94.12 91 GLY A C 1
ATOM 732 O O . GLY A 1 91 ? 15.375 8.638 -22.054 1.00 94.12 91 GLY A O 1
ATOM 733 N N . ALA A 1 92 ? 16.550 7.257 -20.730 1.00 96.06 92 ALA A N 1
ATOM 734 C CA . ALA A 1 92 ? 17.281 6.627 -21.831 1.00 96.06 92 ALA A CA 1
ATOM 735 C C . ALA A 1 92 ? 16.347 5.852 -22.781 1.00 96.06 92 ALA A C 1
ATOM 737 O O . ALA A 1 92 ? 16.481 5.949 -24.000 1.00 96.06 92 ALA A O 1
ATOM 738 N N . MET A 1 93 ? 15.364 5.125 -22.237 1.00 95.06 93 MET A N 1
ATOM 739 C CA . MET A 1 93 ? 14.375 4.399 -23.041 1.00 95.06 93 MET A CA 1
ATOM 740 C C . MET A 1 93 ? 13.461 5.354 -23.812 1.00 95.06 93 MET A C 1
ATOM 742 O O . MET A 1 93 ? 13.195 5.128 -24.992 1.00 95.06 93 MET A O 1
ATOM 746 N N . LEU A 1 94 ? 13.040 6.451 -23.180 1.00 95.25 94 LEU A N 1
ATOM 747 C CA . LEU A 1 94 ? 12.249 7.496 -23.829 1.00 95.25 94 LEU A CA 1
ATOM 748 C C . LEU A 1 94 ? 13.036 8.191 -24.943 1.00 95.25 94 LEU A C 1
ATOM 750 O O . LEU A 1 94 ? 12.513 8.354 -26.043 1.00 95.25 94 LEU A O 1
ATOM 754 N N . GLY A 1 95 ? 14.308 8.524 -24.701 1.00 94.75 95 GLY A N 1
ATOM 755 C CA . GLY A 1 95 ? 15.201 9.088 -25.716 1.00 94.75 95 GLY A CA 1
ATOM 756 C C . GLY A 1 95 ? 15.407 8.154 -26.913 1.00 94.75 95 GLY A C 1
ATOM 757 O O . GLY A 1 95 ? 15.479 8.612 -28.050 1.00 94.75 95 GLY A O 1
ATOM 758 N N . ALA A 1 96 ? 15.411 6.840 -26.676 1.00 96.06 96 ALA A N 1
ATOM 759 C CA . ALA A 1 96 ? 15.468 5.809 -27.712 1.00 96.06 96 ALA A CA 1
ATOM 760 C C . ALA A 1 96 ? 14.096 5.459 -28.331 1.00 96.06 96 ALA A C 1
ATOM 762 O O . ALA A 1 96 ? 13.992 4.490 -29.079 1.00 96.06 96 ALA A O 1
ATOM 763 N N . SER A 1 97 ? 13.032 6.212 -28.027 1.00 95.31 97 SER A N 1
ATOM 764 C CA . SER A 1 97 ? 11.655 5.966 -28.489 1.00 95.31 97 SER A CA 1
ATOM 765 C C . SER A 1 97 ? 11.050 4.607 -28.092 1.00 95.31 97 SER A C 1
ATOM 767 O O . SER A 1 97 ? 10.041 4.187 -28.664 1.00 95.31 97 SER A O 1
ATOM 769 N N . ARG A 1 98 ? 11.592 3.944 -27.062 1.00 96.31 98 ARG A N 1
ATOM 770 C CA . ARG A 1 98 ? 11.141 2.643 -26.531 1.00 96.31 98 ARG A CA 1
ATOM 771 C C . ARG A 1 98 ? 9.947 2.790 -25.578 1.00 96.31 98 ARG A C 1
ATOM 773 O O . ARG A 1 98 ? 9.984 2.377 -24.423 1.00 96.31 98 ARG A O 1
ATOM 780 N N . HIS A 1 99 ? 8.880 3.425 -26.053 1.00 95.31 99 HIS A N 1
ATOM 781 C CA . HIS A 1 99 ? 7.721 3.780 -25.227 1.00 95.31 99 HIS A CA 1
ATOM 782 C C . HIS A 1 99 ? 6.954 2.560 -24.694 1.00 95.31 99 HIS A C 1
ATOM 784 O O . HIS A 1 99 ? 6.468 2.599 -23.566 1.00 95.31 99 HIS A O 1
ATOM 790 N N . GLU A 1 100 ? 6.854 1.486 -25.479 1.00 95.94 100 GLU A N 1
ATOM 791 C CA . GLU A 1 100 ? 6.152 0.258 -25.076 1.00 95.94 100 GLU A CA 1
ATOM 792 C C . GLU A 1 100 ? 6.899 -0.506 -23.973 1.00 95.94 100 GLU A C 1
ATOM 794 O O . GLU A 1 100 ? 6.267 -1.066 -23.078 1.00 95.94 100 GLU A O 1
ATOM 799 N N . ASP A 1 101 ? 8.233 -0.451 -23.962 1.00 96.12 101 ASP A N 1
ATOM 800 C CA . ASP A 1 101 ? 9.040 -1.046 -22.892 1.00 96.12 101 ASP A CA 1
ATOM 801 C C . ASP A 1 101 ? 8.829 -0.294 -21.572 1.00 96.12 101 ASP A C 1
ATOM 803 O O . ASP A 1 101 ? 8.576 -0.908 -20.537 1.00 96.12 101 ASP A O 1
ATOM 807 N N . VAL A 1 102 ? 8.831 1.046 -21.626 1.00 96.94 102 VAL A N 1
ATOM 808 C CA . VAL A 1 102 ? 8.514 1.901 -20.468 1.00 96.94 102 VAL A CA 1
ATOM 809 C C . VAL A 1 102 ? 7.107 1.605 -19.949 1.00 96.94 102 VAL A C 1
ATOM 811 O O . VAL A 1 102 ? 6.902 1.471 -18.745 1.00 96.94 102 VAL A O 1
ATOM 814 N N . LEU A 1 103 ? 6.123 1.490 -20.845 1.00 97.06 103 LEU A N 1
ATOM 815 C CA . LEU A 1 103 ? 4.749 1.167 -20.463 1.00 97.06 103 LEU A CA 1
ATOM 816 C C . LEU A 1 103 ? 4.631 -0.218 -19.832 1.00 97.06 103 LEU A C 1
ATOM 818 O O . LEU A 1 103 ? 3.920 -0.348 -18.837 1.00 97.06 103 LEU A O 1
ATOM 822 N N . SER A 1 104 ? 5.310 -1.221 -20.384 1.00 96.75 104 SER A N 1
ATOM 823 C CA . SER A 1 104 ? 5.295 -2.587 -19.852 1.00 96.75 104 SER A CA 1
ATOM 824 C C . SER A 1 104 ? 5.909 -2.637 -18.455 1.00 96.75 104 SER A C 1
ATOM 826 O O . SER A 1 104 ? 5.351 -3.255 -17.551 1.00 96.75 104 SER A O 1
ATOM 828 N N . GLU A 1 105 ? 7.014 -1.921 -18.238 1.00 96.94 105 GLU A N 1
ATOM 829 C CA . GLU A 1 105 ? 7.654 -1.851 -16.927 1.00 96.94 105 GLU A CA 1
ATOM 830 C C . GLU A 1 105 ? 6.784 -1.121 -15.893 1.00 96.94 105 GLU A C 1
ATOM 832 O O . GLU A 1 105 ? 6.645 -1.585 -14.760 1.00 96.94 105 GLU A O 1
ATOM 837 N N . LEU A 1 106 ? 6.144 -0.012 -16.281 1.00 97.56 106 LEU A N 1
ATOM 838 C CA . LEU A 1 106 ? 5.203 0.696 -15.411 1.00 97.56 106 LEU A CA 1
ATOM 839 C C . LEU A 1 106 ? 3.976 -0.165 -15.075 1.00 97.56 106 LEU A C 1
ATOM 841 O O . LEU A 1 106 ? 3.547 -0.163 -13.925 1.00 97.56 106 LEU A O 1
ATOM 845 N N . HIS A 1 107 ? 3.440 -0.938 -16.024 1.00 97.06 107 HIS A N 1
ATOM 846 C CA . HIS A 1 107 ? 2.339 -1.866 -15.736 1.00 97.06 107 HIS A CA 1
ATOM 847 C C . HIS A 1 107 ? 2.762 -2.951 -14.748 1.00 97.06 107 HIS A C 1
ATOM 849 O O . HIS A 1 107 ? 2.083 -3.133 -13.745 1.00 97.06 107 HIS A O 1
ATOM 855 N N . ALA A 1 108 ? 3.915 -3.592 -14.950 1.00 96.50 108 ALA A N 1
ATOM 856 C CA . ALA A 1 108 ? 4.405 -4.619 -14.030 1.00 96.50 108 ALA A CA 1
ATOM 857 C C . ALA A 1 108 ? 4.645 -4.076 -12.606 1.00 96.50 108 ALA A C 1
ATOM 859 O O . ALA A 1 108 ? 4.418 -4.772 -11.616 1.00 96.50 108 ALA A O 1
ATOM 860 N N . ARG A 1 109 ? 5.112 -2.825 -12.480 1.00 97.12 109 ARG A N 1
ATOM 861 C CA . ARG A 1 109 ? 5.245 -2.126 -11.186 1.00 97.12 109 ARG A CA 1
ATOM 862 C C . ARG A 1 109 ? 3.879 -1.841 -10.561 1.00 97.12 109 ARG A C 1
ATOM 864 O O . ARG A 1 109 ? 3.694 -2.062 -9.367 1.00 97.12 109 ARG A O 1
ATOM 871 N N . HIS A 1 110 ? 2.926 -1.375 -11.364 1.00 97.06 110 HIS A N 1
ATOM 872 C CA . HIS A 1 110 ? 1.564 -1.115 -10.912 1.00 97.06 110 HIS A CA 1
ATOM 873 C C . HIS A 1 110 ? 0.855 -2.392 -10.445 1.00 97.06 110 HIS A C 1
ATOM 875 O O . HIS A 1 110 ? 0.241 -2.369 -9.386 1.00 97.06 110 HIS A O 1
ATOM 881 N N . GLU A 1 111 ? 0.980 -3.505 -11.171 1.00 95.88 111 GLU A N 1
ATOM 882 C CA . GLU A 1 111 ? 0.405 -4.802 -10.788 1.00 95.88 111 GLU A CA 1
ATOM 883 C C . GLU A 1 111 ? 0.916 -5.261 -9.419 1.00 95.88 111 GLU A C 1
ATOM 885 O O . GLU A 1 111 ? 0.115 -5.587 -8.548 1.00 95.88 111 GLU A O 1
ATOM 890 N N . ARG A 1 112 ? 2.229 -5.157 -9.162 1.00 95.25 112 ARG A N 1
ATOM 891 C CA . ARG A 1 112 ? 2.788 -5.456 -7.830 1.00 95.25 112 ARG A CA 1
ATOM 892 C C . ARG A 1 112 ? 2.187 -4.592 -6.722 1.00 95.25 112 ARG A C 1
ATOM 894 O O . ARG A 1 112 ? 1.950 -5.079 -5.618 1.00 95.25 112 ARG A O 1
ATOM 901 N N . MET A 1 113 ? 1.962 -3.306 -6.990 1.00 96.00 113 MET A N 1
ATOM 902 C CA . MET A 1 113 ? 1.302 -2.418 -6.029 1.00 96.00 113 MET A CA 1
ATOM 903 C C . MET A 1 113 ? -0.171 -2.782 -5.855 1.00 96.00 113 MET A C 1
ATOM 905 O O . MET A 1 113 ? -0.660 -2.777 -4.732 1.00 96.00 113 MET A O 1
ATOM 909 N N . ALA A 1 114 ? -0.870 -3.127 -6.933 1.00 95.31 114 ALA A N 1
ATOM 910 C CA . ALA A 1 114 ? -2.263 -3.545 -6.885 1.00 95.31 114 ALA A CA 1
ATOM 911 C C . ALA A 1 114 ? -2.443 -4.824 -6.050 1.00 95.31 114 ALA A C 1
ATOM 913 O O . ALA A 1 114 ? -3.372 -4.889 -5.245 1.00 95.31 114 ALA A O 1
ATOM 914 N N . ASP A 1 115 ? -1.521 -5.783 -6.158 1.00 93.62 115 ASP A N 1
ATOM 915 C CA . ASP A 1 115 ? -1.513 -6.987 -5.322 1.00 93.62 115 ASP A CA 1
ATOM 916 C C . ASP A 1 115 ? -1.378 -6.647 -3.836 1.00 93.62 115 ASP A C 1
ATOM 918 O O . ASP A 1 115 ? -2.187 -7.095 -3.022 1.00 93.62 115 ASP A O 1
ATOM 922 N N . LEU A 1 116 ? -0.406 -5.800 -3.473 1.00 95.00 116 LEU A N 1
ATOM 923 C CA . LEU A 1 116 ? -0.262 -5.346 -2.087 1.00 95.00 116 LEU A CA 1
ATOM 924 C C . LEU A 1 116 ? -1.506 -4.587 -1.614 1.00 95.00 116 LEU A C 1
ATOM 926 O O . LEU A 1 116 ? -1.979 -4.797 -0.502 1.00 95.00 116 LEU A O 1
ATOM 930 N N . HIS A 1 117 ? -2.036 -3.703 -2.456 1.00 95.62 117 HIS A N 1
ATOM 931 C CA . HIS A 1 117 ? -3.220 -2.915 -2.151 1.00 95.62 117 HIS A CA 1
ATOM 932 C C . HIS A 1 117 ? -4.422 -3.815 -1.844 1.00 95.62 117 HIS A C 1
ATOM 934 O O . HIS A 1 117 ? -5.088 -3.599 -0.835 1.00 95.62 117 HIS A O 1
ATOM 940 N N . ARG A 1 118 ? -4.665 -4.854 -2.653 1.00 93.94 118 ARG A N 1
ATOM 941 C CA . ARG A 1 118 ? -5.731 -5.836 -2.412 1.00 93.94 118 ARG A CA 1
ATOM 942 C C . ARG A 1 118 ? -5.550 -6.546 -1.069 1.00 93.94 118 ARG A C 1
ATOM 944 O O . ARG A 1 118 ? -6.466 -6.511 -0.252 1.00 93.94 118 ARG A O 1
ATOM 951 N N . LEU A 1 119 ? -4.354 -7.074 -0.799 1.00 92.88 119 LEU A N 1
ATOM 952 C CA . LEU A 1 119 ? -4.048 -7.757 0.464 1.00 92.88 119 LEU A CA 1
ATOM 953 C C . LEU A 1 119 ? -4.277 -6.854 1.685 1.0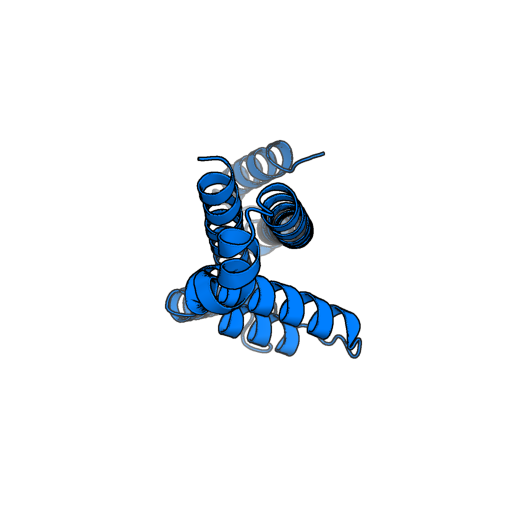0 92.88 119 LEU A C 1
ATOM 955 O O . LEU A 1 119 ? -4.898 -7.260 2.665 1.00 92.88 119 LEU A O 1
ATOM 959 N N . LEU A 1 120 ? -3.809 -5.604 1.630 1.00 94.56 120 LEU A N 1
ATOM 960 C CA . LEU A 1 120 ? -3.994 -4.657 2.731 1.00 94.56 120 LEU A CA 1
ATOM 961 C C . LEU A 1 120 ? -5.458 -4.248 2.910 1.00 94.56 120 LEU A C 1
ATOM 963 O O . LEU A 1 120 ? -5.881 -4.012 4.041 1.00 94.56 120 LEU A O 1
ATOM 967 N N . ARG A 1 121 ? -6.242 -4.166 1.828 1.00 94.69 121 ARG A N 1
ATOM 968 C CA . ARG A 1 121 ? -7.683 -3.901 1.926 1.00 94.69 121 ARG A CA 1
ATOM 969 C C . ARG A 1 121 ? -8.415 -5.056 2.598 1.00 94.69 121 ARG A C 1
ATOM 971 O O . ARG A 1 121 ? -9.210 -4.801 3.495 1.00 94.69 121 ARG A O 1
ATOM 978 N N . GLU A 1 122 ? -8.127 -6.296 2.215 1.00 94.06 122 GLU A N 1
ATOM 979 C CA . GLU A 1 122 ? -8.699 -7.489 2.856 1.00 94.06 122 GLU A CA 1
ATOM 980 C C . GLU A 1 122 ? -8.353 -7.546 4.349 1.00 94.06 122 GLU A C 1
ATOM 982 O O . GLU A 1 122 ? -9.227 -7.778 5.190 1.00 94.06 122 GLU A O 1
ATOM 987 N N . LEU A 1 123 ? -7.097 -7.251 4.695 1.00 93.31 123 LEU A N 1
ATOM 988 C CA . LEU A 1 123 ? -6.658 -7.190 6.086 1.00 93.31 123 LEU A CA 1
ATOM 989 C C . LEU A 1 123 ? -7.369 -6.069 6.861 1.00 93.31 123 LEU A C 1
ATOM 991 O O . LEU A 1 123 ? -7.807 -6.285 7.989 1.00 93.31 123 LEU A O 1
ATOM 995 N N . ALA A 1 124 ? -7.533 -4.888 6.258 1.00 94.00 124 ALA A N 1
ATOM 996 C CA . ALA A 1 124 ? -8.225 -3.762 6.883 1.00 94.00 124 ALA A CA 1
ATOM 997 C C . ALA A 1 124 ? -9.714 -4.050 7.127 1.00 94.00 124 ALA A C 1
ATOM 999 O O . ALA A 1 124 ? -10.235 -3.697 8.185 1.00 94.00 124 ALA A O 1
ATOM 1000 N N . VAL A 1 125 ? -10.388 -4.718 6.186 1.00 94.75 125 VAL A N 1
ATOM 1001 C CA . VAL A 1 125 ? -11.780 -5.165 6.352 1.00 94.75 125 VAL A CA 1
ATOM 1002 C C . VAL A 1 125 ? -11.883 -6.191 7.476 1.00 94.75 125 VAL A C 1
ATOM 1004 O O . VAL A 1 125 ? -12.708 -6.034 8.373 1.00 94.75 125 VAL A O 1
ATOM 1007 N N . SER A 1 126 ? -10.994 -7.186 7.482 1.00 94.19 126 SER A N 1
ATOM 1008 C CA . SER A 1 126 ? -10.959 -8.216 8.527 1.00 94.19 126 SER A CA 1
ATOM 1009 C C . SER A 1 126 ? -10.752 -7.601 9.915 1.00 94.19 126 SER A C 1
ATOM 1011 O O . SER A 1 126 ? -11.424 -7.968 10.876 1.00 94.19 126 SER A O 1
ATOM 1013 N N . LEU A 1 127 ? -9.863 -6.610 10.025 1.00 92.44 127 LEU A N 1
ATOM 1014 C CA . LEU A 1 127 ? -9.644 -5.873 11.265 1.00 92.44 127 LEU A CA 1
ATOM 1015 C C . LEU A 1 127 ? -10.887 -5.078 11.695 1.00 92.44 127 LEU A C 1
ATOM 1017 O O . LEU A 1 127 ? -11.256 -5.120 12.868 1.00 92.44 127 LEU A O 1
ATOM 1021 N N . ALA A 1 128 ? -11.552 -4.383 10.769 1.00 92.25 128 ALA A N 1
ATOM 1022 C CA . ALA A 1 128 ? -12.772 -3.632 11.071 1.00 92.25 128 ALA A CA 1
ATOM 1023 C C . ALA A 1 128 ? -13.898 -4.544 11.594 1.00 92.25 128 ALA A C 1
ATOM 1025 O O . ALA A 1 128 ? -14.629 -4.170 12.511 1.00 92.25 128 ALA A O 1
ATOM 1026 N N . GLU A 1 129 ? -13.999 -5.764 11.070 1.00 94.25 129 GLU A N 1
ATOM 1027 C CA . GLU A 1 129 ? -14.958 -6.771 11.531 1.00 94.25 129 GLU A CA 1
ATOM 1028 C C . GLU A 1 129 ? -14.624 -7.304 12.916 1.00 94.25 129 GLU A C 1
ATOM 1030 O O . GLU A 1 129 ? -15.512 -7.414 13.758 1.00 94.25 129 GLU A O 1
ATOM 1035 N N . ILE A 1 130 ? -13.342 -7.557 13.192 1.00 92.38 130 ILE A N 1
ATOM 1036 C CA . ILE A 1 130 ? -12.892 -7.913 14.539 1.00 92.38 130 ILE A CA 1
ATOM 1037 C C . ILE A 1 130 ? -13.253 -6.790 15.516 1.00 92.38 130 ILE A C 1
ATOM 1039 O O . ILE A 1 130 ? -13.796 -7.069 16.583 1.00 92.38 130 ILE A O 1
ATOM 1043 N N . MET A 1 131 ? -13.023 -5.521 15.160 1.00 90.12 131 MET A N 1
ATOM 1044 C CA . MET A 1 131 ? -13.407 -4.382 16.003 1.00 90.12 131 MET A CA 1
ATOM 1045 C C . MET A 1 131 ? -14.921 -4.317 16.228 1.00 90.12 131 MET A C 1
ATOM 1047 O O . MET A 1 131 ? -15.360 -4.057 17.347 1.00 90.12 131 MET A O 1
ATOM 1051 N N . ARG A 1 132 ? -15.730 -4.574 15.194 1.00 93.19 132 ARG A N 1
ATOM 1052 C CA . ARG A 1 132 ? -17.193 -4.656 15.313 1.00 93.19 132 ARG A CA 1
ATOM 1053 C C . ARG A 1 132 ? -17.614 -5.740 16.308 1.00 93.19 132 ARG A C 1
ATOM 1055 O O . ARG A 1 132 ? -18.451 -5.476 17.165 1.00 93.19 132 ARG A O 1
ATOM 1062 N N . ASP A 1 133 ? -17.034 -6.932 16.194 1.00 92.81 133 ASP A N 1
ATOM 1063 C CA . ASP A 1 133 ? -17.449 -8.119 16.952 1.00 92.81 133 ASP A CA 1
ATOM 1064 C C . ASP A 1 133 ? -16.869 -8.174 18.372 1.00 92.81 133 ASP A C 1
ATOM 1066 O O . ASP A 1 133 ? -17.313 -8.980 19.189 1.00 92.81 133 ASP A O 1
ATOM 1070 N N . THR A 1 134 ? -15.892 -7.319 18.682 1.00 89.31 134 THR A N 1
ATOM 1071 C CA . THR A 1 134 ? -15.249 -7.254 20.002 1.00 89.31 134 THR A CA 1
ATOM 1072 C C . THR A 1 134 ? -15.521 -5.923 20.696 1.00 89.31 134 THR A C 1
ATOM 1074 O O . THR A 1 134 ? -16.235 -5.885 21.694 1.00 89.31 134 THR A O 1
ATOM 1077 N N . THR A 1 135 ? -14.997 -4.822 20.159 1.00 87.00 135 THR A N 1
ATOM 1078 C CA . THR A 1 135 ? -15.072 -3.480 20.753 1.00 87.00 135 THR A CA 1
ATOM 1079 C C . THR A 1 135 ? -16.487 -2.910 20.756 1.00 87.00 135 THR A C 1
ATOM 1081 O O . THR A 1 135 ? -16.894 -2.304 21.744 1.00 87.00 135 THR A O 1
ATOM 1084 N N . PHE A 1 136 ? -17.229 -3.085 19.661 1.00 89.19 136 PHE A N 1
ATOM 1085 C CA . PHE A 1 136 ? -18.567 -2.504 19.493 1.00 89.19 136 PHE A CA 1
ATOM 1086 C C . PHE A 1 136 ? -19.697 -3.510 19.733 1.00 89.19 136 PHE A C 1
ATOM 1088 O O . PHE A 1 136 ? -20.861 -3.196 19.510 1.00 89.19 136 PHE A O 1
ATOM 1095 N N . ALA A 1 137 ? -19.391 -4.720 20.202 1.00 92.75 137 ALA A N 1
ATOM 1096 C CA . ALA A 1 137 ? -20.407 -5.733 20.445 1.00 92.75 137 ALA A CA 1
ATOM 1097 C C . ALA A 1 137 ? -21.420 -5.267 21.506 1.00 92.75 137 ALA A C 1
ATOM 1099 O O . ALA A 1 137 ? -21.066 -4.969 22.646 1.00 92.75 137 ALA A O 1
ATOM 1100 N N . GLY A 1 138 ? -22.698 -5.221 21.129 1.00 90.44 138 GLY A N 1
ATOM 1101 C CA . GLY A 1 138 ? -23.792 -4.779 21.989 1.00 90.44 138 GLY A CA 1
ATOM 1102 C C . GLY A 1 138 ? -23.876 -3.263 22.195 1.00 90.44 138 GLY A C 1
ATOM 1103 O O . GLY A 1 138 ? -24.696 -2.827 23.005 1.00 90.44 138 GLY A O 1
ATOM 1104 N N . THR A 1 139 ? -23.069 -2.459 21.491 1.00 94.25 139 THR A N 1
ATOM 1105 C CA . THR A 1 139 ? -23.161 -0.992 21.530 1.00 94.25 139 THR A CA 1
ATOM 1106 C C . THR A 1 139 ? -24.032 -0.458 20.381 1.00 94.25 139 THR A C 1
ATOM 1108 O O . THR A 1 139 ? -24.203 -1.142 19.368 1.00 94.25 139 THR A O 1
ATOM 1111 N N . PRO A 1 140 ? -24.600 0.760 20.492 1.00 92.81 140 PRO A N 1
ATOM 1112 C CA . PRO A 1 140 ? -25.368 1.376 19.402 1.00 92.81 140 PRO A CA 1
ATOM 1113 C C . PRO A 1 140 ? -24.587 1.509 18.082 1.00 92.81 140 PRO A C 1
ATOM 1115 O O . PRO A 1 140 ? -25.173 1.490 17.003 1.00 92.81 140 PRO A O 1
ATOM 1118 N N . GLU A 1 141 ? -2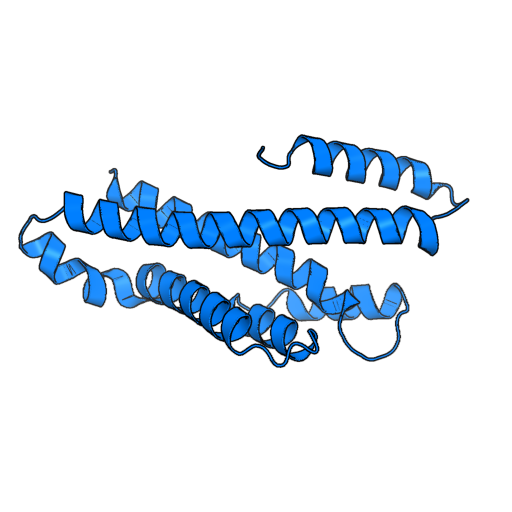3.261 1.619 18.157 1.00 92.19 141 GLU A N 1
ATOM 1119 C CA . GLU A 1 141 ? -22.362 1.789 17.013 1.00 92.19 141 GLU A CA 1
ATOM 1120 C C . GLU A 1 141 ? -22.138 0.485 16.222 1.00 92.19 141 GLU A C 1
ATOM 1122 O O . GLU A 1 141 ? -21.632 0.525 15.096 1.00 92.19 141 GLU A O 1
ATOM 1127 N N . GLN A 1 142 ? -22.541 -0.679 16.753 1.00 93.38 142 GLN A N 1
ATOM 1128 C CA . GLN A 1 142 ? -22.352 -1.973 16.084 1.00 93.38 142 GLN A CA 1
ATOM 1129 C C . GLN A 1 142 ? -23.043 -2.040 14.715 1.00 93.38 142 GLN A C 1
ATOM 1131 O O . GLN A 1 142 ? -22.502 -2.606 13.761 1.00 93.38 142 GLN A O 1
ATOM 1136 N N . GLU A 1 143 ? -24.241 -1.466 14.598 1.00 92.62 143 GLU A N 1
ATOM 1137 C CA . GLU A 1 143 ? -25.023 -1.477 13.357 1.00 92.62 143 GLU A CA 1
ATOM 1138 C C . GLU A 1 143 ? -24.395 -0.574 12.284 1.00 92.62 143 GLU A C 1
ATOM 1140 O O . GLU A 1 143 ? -24.382 -0.903 11.095 1.00 92.62 143 GLU A O 1
ATOM 1145 N N . GLU A 1 144 ? -23.799 0.549 12.687 1.00 93.69 144 GLU A N 1
ATOM 1146 C CA . GLU A 1 144 ? -23.010 1.389 11.786 1.00 93.69 144 GLU A CA 1
ATOM 1147 C C . GLU A 1 144 ? -21.754 0.659 11.304 1.00 93.69 144 GLU A C 1
ATOM 1149 O O . GLU A 1 144 ? -21.518 0.579 10.097 1.00 93.69 144 GLU A O 1
ATOM 1154 N N . MET A 1 145 ? -21.010 0.037 12.219 1.00 93.06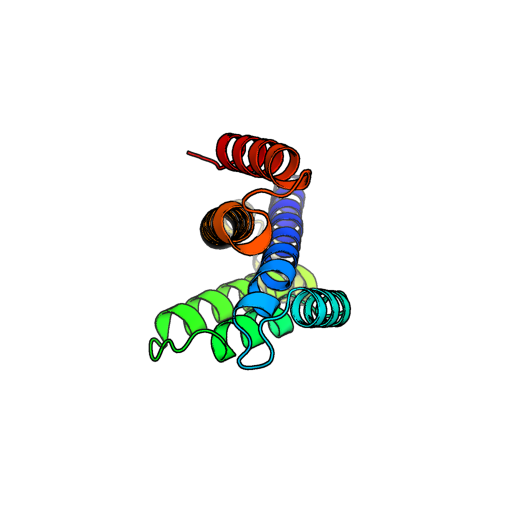 145 MET A N 1
ATOM 1155 C CA . MET A 1 145 ? -19.841 -0.773 11.874 1.00 93.06 145 MET A CA 1
ATOM 1156 C C . MET A 1 145 ? -20.192 -1.944 10.951 1.00 93.06 145 MET A C 1
ATOM 1158 O O . MET A 1 145 ? -19.428 -2.250 10.036 1.00 93.06 145 MET A O 1
ATOM 1162 N N . THR A 1 146 ? -21.359 -2.566 11.132 1.00 94.31 146 THR A N 1
ATOM 1163 C CA . THR A 1 146 ? -21.865 -3.619 10.235 1.00 94.31 146 THR A CA 1
ATOM 1164 C C . THR A 1 146 ? -21.999 -3.099 8.807 1.00 94.31 146 THR A C 1
ATOM 1166 O O . THR A 1 146 ? -21.400 -3.669 7.896 1.00 94.31 146 THR A O 1
ATOM 1169 N N . ARG A 1 147 ? -22.684 -1.963 8.622 1.00 94.19 147 ARG A N 1
ATOM 1170 C CA . ARG A 1 147 ? -22.861 -1.338 7.301 1.00 94.19 147 ARG A CA 1
ATOM 1171 C C . ARG A 1 147 ? -21.531 -0.946 6.661 1.00 94.19 147 ARG A C 1
ATOM 1173 O O . ARG A 1 147 ? -21.347 -1.160 5.465 1.00 94.19 147 ARG A O 1
ATOM 1180 N N . LEU A 1 148 ? -20.595 -0.401 7.441 1.00 92.62 148 LEU A N 1
ATOM 1181 C CA . LEU A 1 148 ? -19.263 -0.039 6.947 1.00 92.62 148 LEU A CA 1
ATOM 1182 C C . LEU A 1 148 ? -18.476 -1.270 6.474 1.00 92.62 148 LEU A C 1
ATOM 1184 O O . LEU A 1 148 ? -17.888 -1.234 5.394 1.00 92.62 148 LEU A O 1
ATOM 1188 N N . CYS A 1 149 ? -18.500 -2.367 7.237 1.00 93.44 149 CYS A N 1
ATOM 1189 C CA . CYS A 1 149 ? -17.828 -3.611 6.853 1.00 93.44 149 CYS A CA 1
ATOM 1190 C C . CYS A 1 149 ? -18.447 -4.219 5.585 1.00 93.44 149 CYS A C 1
ATOM 1192 O O . CYS A 1 149 ? -17.720 -4.631 4.684 1.00 93.44 149 CYS A O 1
ATOM 1194 N N . GLU A 1 150 ? -19.777 -4.224 5.466 1.00 93.62 150 GLU A N 1
ATOM 1195 C CA . GLU A 1 150 ? -20.478 -4.718 4.273 1.00 93.62 150 GLU A CA 1
ATOM 1196 C C . GLU A 1 150 ? -20.136 -3.899 3.021 1.00 93.62 150 GLU A C 1
ATOM 1198 O O . GLU A 1 150 ? -19.792 -4.464 1.982 1.00 93.62 150 GLU A O 1
ATOM 1203 N N . GLN A 1 151 ? -20.153 -2.567 3.121 1.00 92.38 151 GLN A N 1
ATOM 1204 C CA . GLN A 1 151 ? -19.746 -1.681 2.024 1.00 92.38 151 GLN A CA 1
ATOM 1205 C C . GLN A 1 151 ? -18.278 -1.893 1.634 1.00 92.38 151 GLN A C 1
ATOM 1207 O O . GLN A 1 151 ? -17.928 -1.918 0.448 1.00 92.38 151 GLN A O 1
ATOM 1212 N N . ALA A 1 152 ? -17.407 -2.070 2.626 1.00 90.00 152 ALA A N 1
ATOM 1213 C CA . ALA A 1 152 ? -15.995 -2.316 2.391 1.00 90.00 152 ALA A CA 1
ATOM 1214 C C . ALA A 1 152 ? -15.753 -3.683 1.725 1.00 90.00 152 ALA A C 1
ATOM 1216 O O . ALA A 1 152 ? -14.939 -3.755 0.809 1.00 90.00 152 ALA A O 1
ATOM 1217 N N . ARG A 1 153 ? -16.507 -4.729 2.095 1.00 89.69 153 ARG A N 1
ATOM 1218 C CA . ARG A 1 153 ? -16.460 -6.050 1.442 1.00 89.69 153 ARG A CA 1
ATOM 1219 C C . ARG A 1 153 ? -16.895 -6.001 -0.016 1.00 89.69 153 ARG A C 1
ATOM 1221 O O . ARG A 1 153 ? -16.184 -6.510 -0.870 1.00 89.69 153 ARG A O 1
ATOM 1228 N N . VAL A 1 154 ? -18.032 -5.370 -0.310 1.00 89.12 154 VAL A N 1
ATOM 1229 C CA . VAL A 1 154 ? -18.569 -5.282 -1.685 1.00 89.12 154 VAL A CA 1
ATOM 1230 C C . VAL A 1 154 ? -17.635 -4.504 -2.616 1.00 89.12 154 VAL A C 1
ATOM 1232 O O . VAL A 1 154 ? -17.659 -4.690 -3.827 1.00 89.12 154 VAL A O 1
ATOM 1235 N N . SER A 1 155 ? -16.805 -3.622 -2.061 1.00 81.94 155 SER A N 1
ATOM 1236 C CA . SER A 1 155 ? -15.843 -2.836 -2.832 1.00 81.94 155 SER A CA 1
ATOM 1237 C C . SER A 1 155 ? -14.473 -3.506 -2.991 1.00 81.94 155 SER A C 1
ATOM 1239 O O . SER A 1 155 ? -13.592 -2.902 -3.620 1.00 81.94 155 SER A O 1
ATOM 1241 N N . LEU A 1 156 ? -14.250 -4.698 -2.420 1.00 82.31 156 LEU A N 1
ATOM 1242 C CA . LEU A 1 156 ? -13.048 -5.487 -2.692 1.00 82.31 156 LEU A CA 1
ATOM 1243 C C . LEU A 1 156 ? -13.094 -5.993 -4.146 1.00 82.31 156 LEU A C 1
ATOM 1245 O O . LEU A 1 156 ? -14.153 -6.414 -4.603 1.00 82.31 156 LEU A O 1
ATOM 1249 N N . PRO A 1 157 ? -11.986 -5.899 -4.898 1.00 66.75 157 PRO A N 1
ATOM 1250 C CA . PRO A 1 157 ? -11.902 -6.515 -6.218 1.00 66.75 157 PRO A CA 1
ATOM 1251 C C . PRO A 1 157 ? -11.945 -8.048 -6.092 1.00 66.75 157 PRO A C 1
ATOM 1253 O O . PRO A 1 157 ? -11.333 -8.579 -5.165 1.00 66.75 157 PRO A O 1
ATOM 1256 N N . ASP A 1 158 ? -12.652 -8.713 -7.015 1.00 55.22 158 ASP A N 1
ATOM 1257 C CA . ASP A 1 158 ? -12.716 -10.184 -7.134 1.00 55.22 158 ASP A CA 1
ATOM 1258 C C . ASP A 1 158 ? -11.324 -10.842 -7.263 1.00 55.22 158 ASP A C 1
ATOM 1260 O O . ASP A 1 158 ? -10.420 -10.247 -7.904 1.00 55.22 158 ASP A O 1
#

pLDDT: mean 90.92, std 8.07, range [55.22, 97.62]